Protein AF-A0ABD8AQF0-F1 (afdb_monomer_lite)

Sequence (96 aa):
MNQFHITSLYPKNKNGQTYGSAAYATSPETEPDLILATGVDGTDGYLLKKDMDGEQPKTPEEAIAIQNSRSPDGRDIPLYDKDGETVIGVLHVGGK

pLDDT: mean 88.79, std 14.07, range [36.75, 98.31]

Foldseek 3Di:
DDPPPLPPPFDAAPVRWTADDQVPAPDPVSGTQWHWDAAPVRDIATFGPVQVDDDDDPDPVSVVVVVVPADQQADWTFGAHSNVPHGDHIHGDHHD

Secondary structure (DSSP, 8-state):
-----GGGSS-B-TTS-BEE-GGG-SSGGGS-SEEEEE-TTS-EEEEEHHHH--PPPSSHHHHHHHHHHS-TT-EEEEEEPTTSS-EEEEEEES--

Organism: Paenibacillus amylolyticus (NCBI:txid1451)

Structure (mmCIF, N/CA/C/O backbone):
data_AF-A0ABD8AQF0-F1
#
_entry.id   AF-A0ABD8AQF0-F1
#
loop_
_atom_site.group_PDB
_atom_site.id
_atom_site.type_symbol
_atom_site.label_atom_id
_atom_site.label_alt_id
_atom_site.label_comp_id
_atom_site.label_asym_id
_atom_site.label_entity_id
_atom_site.label_seq_id
_atom_site.pdbx_PDB_ins_code
_atom_site.Cartn_x
_atom_site.Cartn_y
_atom_site.Cartn_z
_atom_site.occupancy
_atom_site.B_iso_or_equiv
_atom_site.auth_seq_id
_atom_site.auth_comp_id
_atom_site.auth_asym_id
_atom_site.auth_atom_id
_atom_site.pdbx_PDB_model_num
ATOM 1 N N . MET A 1 1 ? 31.966 13.719 3.732 1.00 36.75 1 MET A N 1
ATOM 2 C CA . MET A 1 1 ? 30.533 13.491 4.014 1.00 36.75 1 MET A CA 1
ATOM 3 C C . MET A 1 1 ? 29.903 13.007 2.722 1.00 36.75 1 MET A C 1
ATOM 5 O O . MET A 1 1 ? 29.734 13.805 1.810 1.00 36.75 1 MET A O 1
ATOM 9 N N . ASN A 1 2 ? 29.679 11.698 2.588 1.00 38.56 2 ASN A N 1
ATOM 10 C CA . ASN A 1 2 ? 29.046 11.149 1.392 1.00 38.56 2 ASN A CA 1
ATOM 11 C C . ASN A 1 2 ? 27.542 11.381 1.494 1.00 38.56 2 ASN A C 1
ATOM 13 O O . ASN A 1 2 ? 26.868 10.778 2.325 1.00 38.56 2 ASN A O 1
ATOM 17 N N . GLN A 1 3 ? 27.049 12.277 0.648 1.00 41.91 3 GLN A N 1
ATOM 18 C CA . GLN A 1 3 ? 25.632 12.500 0.405 1.00 41.91 3 GLN A CA 1
ATOM 19 C C . GLN A 1 3 ? 25.086 11.236 -0.280 1.00 41.91 3 GLN A C 1
ATOM 21 O O . GLN A 1 3 ? 25.175 11.097 -1.501 1.00 41.91 3 GLN A O 1
ATOM 26 N N . PHE A 1 4 ? 24.585 10.274 0.498 1.00 50.94 4 PHE A N 1
ATOM 27 C CA . PHE A 1 4 ? 23.735 9.222 -0.050 1.00 50.94 4 PHE A CA 1
ATOM 28 C C . PHE A 1 4 ? 22.490 9.914 -0.600 1.00 50.94 4 PHE A C 1
ATOM 30 O O . PHE A 1 4 ? 21.640 10.384 0.151 1.00 50.94 4 PHE A O 1
ATOM 37 N N . HIS A 1 5 ? 22.412 10.040 -1.921 1.00 50.84 5 HIS A N 1
ATOM 38 C CA . HIS A 1 5 ? 21.183 10.459 -2.566 1.00 50.84 5 HIS A CA 1
ATOM 39 C C . HIS A 1 5 ? 20.163 9.347 -2.305 1.00 50.84 5 HIS A C 1
ATOM 41 O O . HIS A 1 5 ? 20.264 8.258 -2.864 1.00 50.84 5 HIS A O 1
ATOM 47 N N . ILE A 1 6 ? 19.184 9.623 -1.446 1.00 51.19 6 ILE A N 1
ATOM 48 C CA . ILE A 1 6 ? 18.070 8.734 -1.059 1.00 51.19 6 ILE A CA 1
ATOM 49 C C . ILE A 1 6 ? 17.188 8.323 -2.264 1.00 51.19 6 ILE A C 1
ATOM 51 O O . ILE A 1 6 ? 16.199 7.616 -2.125 1.00 51.19 6 ILE A O 1
ATOM 55 N N . THR A 1 7 ? 17.565 8.731 -3.477 1.00 49.09 7 THR A N 1
ATOM 56 C CA . THR A 1 7 ? 16.923 8.459 -4.764 1.00 49.09 7 THR A CA 1
ATOM 57 C C . THR A 1 7 ? 17.206 7.067 -5.344 1.00 49.09 7 THR A C 1
ATOM 59 O O . THR A 1 7 ? 16.826 6.834 -6.485 1.00 49.09 7 THR A O 1
ATOM 62 N N . SER A 1 8 ? 17.889 6.154 -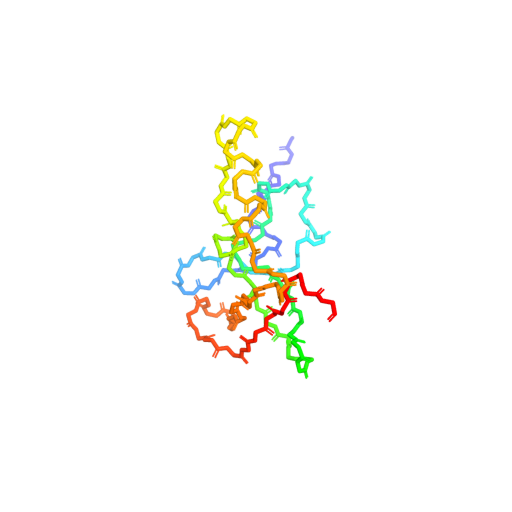4.639 1.00 61.28 8 SER A N 1
ATOM 63 C CA . SER A 1 8 ? 18.400 4.907 -5.248 1.00 61.28 8 SER A CA 1
ATOM 64 C C . SER A 1 8 ? 17.987 3.598 -4.554 1.00 61.28 8 SER A C 1
ATOM 66 O O . SER A 1 8 ? 18.710 2.609 -4.660 1.00 61.28 8 SER A O 1
ATOM 68 N N . LEU A 1 9 ? 16.852 3.561 -3.852 1.00 82.31 9 LEU A N 1
ATOM 69 C CA . LEU A 1 9 ? 16.269 2.298 -3.358 1.00 82.31 9 LEU A CA 1
ATOM 70 C C . LEU A 1 9 ? 15.059 1.855 -4.180 1.00 82.31 9 LEU A C 1
ATOM 72 O O . LEU A 1 9 ? 14.918 0.669 -4.470 1.00 82.31 9 LEU A O 1
ATOM 76 N N . TYR A 1 10 ? 14.228 2.806 -4.605 1.00 93.19 10 TYR A N 1
ATOM 77 C CA . TYR A 1 10 ? 13.001 2.513 -5.332 1.00 93.19 10 TYR A CA 1
ATOM 78 C C . TYR A 1 10 ? 13.085 2.999 -6.781 1.00 93.19 10 TYR A C 1
ATOM 80 O O . TYR A 1 10 ? 13.378 4.178 -7.012 1.00 93.19 10 TYR A O 1
ATOM 88 N N . PRO A 1 11 ? 12.823 2.132 -7.773 1.00 95.00 11 PRO A N 1
ATOM 89 C CA . PRO A 1 11 ? 12.604 2.574 -9.143 1.00 95.00 11 PRO A CA 1
ATOM 90 C C . PRO A 1 11 ? 11.389 3.508 -9.233 1.00 95.00 11 PRO A C 1
ATOM 92 O O . PRO A 1 11 ? 10.491 3.471 -8.391 1.00 95.00 11 PRO A O 1
ATOM 95 N N . LYS A 1 12 ? 11.362 4.337 -10.283 1.00 96.38 12 LYS A N 1
ATOM 96 C CA . LYS A 1 12 ? 10.240 5.229 -10.594 1.00 96.38 12 LYS A CA 1
ATOM 97 C C . LYS A 1 12 ? 9.491 4.773 -11.840 1.00 96.38 12 LYS A C 1
ATOM 99 O O . LYS A 1 12 ? 10.114 4.303 -12.792 1.00 96.38 12 LYS A O 1
ATOM 104 N N . ASN A 1 13 ? 8.171 4.916 -11.837 1.00 96.56 13 ASN A N 1
ATOM 105 C CA . ASN A 1 13 ? 7.332 4.657 -13.006 1.00 96.56 13 ASN A CA 1
ATOM 106 C C . ASN A 1 13 ? 7.242 5.886 -13.937 1.00 96.56 13 ASN A C 1
ATOM 108 O O . ASN A 1 13 ? 7.876 6.917 -13.694 1.00 96.56 13 ASN A O 1
ATOM 112 N N . LYS A 1 14 ? 6.437 5.790 -15.007 1.00 96.56 14 LYS A N 1
ATOM 113 C CA . LYS A 1 14 ? 6.231 6.870 -15.998 1.00 96.56 14 LYS A CA 1
ATOM 114 C C . LYS A 1 14 ? 5.685 8.175 -15.392 1.00 96.56 14 LYS A C 1
ATOM 116 O O . LYS A 1 14 ? 5.914 9.240 -15.954 1.00 96.56 14 LYS A O 1
ATOM 121 N N . ASN A 1 15 ? 5.015 8.086 -14.243 1.00 94.81 15 ASN A N 1
ATOM 122 C CA . ASN A 1 15 ? 4.418 9.204 -13.513 1.00 94.81 15 ASN A CA 1
ATOM 123 C C . ASN A 1 15 ? 5.359 9.768 -12.432 1.00 94.81 15 ASN A C 1
ATOM 125 O O . ASN A 1 15 ? 4.987 10.676 -11.693 1.00 94.81 15 ASN A O 1
ATOM 129 N N . GLY A 1 16 ? 6.582 9.238 -12.320 1.00 95.31 16 GLY A N 1
ATOM 130 C CA . GLY A 1 16 ? 7.566 9.655 -11.323 1.00 95.31 16 GLY A CA 1
ATOM 131 C C . GLY A 1 16 ? 7.341 9.079 -9.921 1.00 95.31 16 GLY A C 1
ATOM 132 O O . GLY A 1 16 ? 8.111 9.425 -9.022 1.00 95.31 16 GLY A O 1
ATOM 133 N N . GLN A 1 17 ? 6.351 8.197 -9.744 1.00 96.38 17 GLN A N 1
ATOM 134 C CA . GLN A 1 17 ? 6.054 7.527 -8.476 1.00 96.38 17 GLN A CA 1
ATOM 135 C C . GLN A 1 17 ? 7.090 6.441 -8.200 1.00 96.38 17 GLN A C 1
ATOM 137 O O . GLN A 1 17 ? 7.439 5.665 -9.092 1.00 96.38 17 GLN A O 1
ATOM 142 N N . THR A 1 18 ? 7.566 6.382 -6.964 1.00 96.56 18 THR A N 1
ATOM 143 C CA . THR A 1 18 ? 8.447 5.326 -6.463 1.00 96.56 18 THR A CA 1
ATOM 144 C C . THR A 1 18 ? 7.650 4.069 -6.123 1.00 96.56 18 THR A C 1
ATOM 146 O O . THR A 1 18 ? 6.557 4.172 -5.575 1.00 96.56 18 THR A O 1
ATOM 149 N N . TYR A 1 19 ? 8.181 2.882 -6.432 1.00 96.44 19 TYR A N 1
ATOM 150 C CA . TYR A 1 19 ? 7.515 1.614 -6.114 1.00 96.44 19 TYR A CA 1
ATOM 151 C C . TYR A 1 19 ? 8.460 0.585 -5.489 1.00 96.44 19 TYR A C 1
ATOM 153 O O . TYR A 1 19 ? 9.627 0.485 -5.872 1.00 96.44 19 TYR A O 1
ATOM 161 N N . GLY A 1 20 ? 7.962 -0.194 -4.524 1.00 96.25 20 GLY A N 1
ATOM 162 C CA . GLY A 1 20 ? 8.736 -1.251 -3.868 1.00 96.25 20 GLY A CA 1
ATOM 163 C C . GLY A 1 20 ? 8.215 -1.653 -2.489 1.00 96.25 20 GLY A C 1
ATOM 164 O O . GLY A 1 20 ? 7.138 -1.245 -2.067 1.00 96.25 20 GLY A O 1
ATOM 165 N N . SER A 1 21 ? 8.985 -2.481 -1.780 1.00 95.38 21 SER A N 1
ATOM 166 C CA . SER A 1 21 ? 8.647 -2.896 -0.414 1.00 95.38 21 SER A CA 1
ATOM 167 C C . SER A 1 21 ? 8.995 -1.807 0.597 1.00 95.38 21 SER A C 1
ATOM 169 O O . SER A 1 21 ? 10.146 -1.376 0.663 1.00 95.38 21 SER A O 1
ATOM 171 N N . ALA A 1 22 ? 8.031 -1.432 1.441 1.00 93.62 22 ALA A N 1
ATOM 172 C CA . ALA A 1 22 ? 8.252 -0.510 2.556 1.00 93.62 22 ALA A CA 1
ATOM 173 C C . ALA A 1 22 ? 9.227 -1.059 3.619 1.00 93.62 22 ALA A C 1
ATOM 175 O O . ALA A 1 22 ? 9.741 -0.292 4.425 1.00 93.62 22 ALA A O 1
ATOM 176 N N . ALA A 1 23 ? 9.564 -2.357 3.595 1.00 93.12 23 ALA A N 1
ATOM 177 C CA . ALA A 1 23 ? 10.530 -2.961 4.521 1.00 93.12 23 ALA A CA 1
ATOM 178 C C . ALA A 1 23 ? 11.946 -2.358 4.428 1.00 93.12 23 ALA A C 1
ATOM 180 O O . ALA A 1 23 ? 12.748 -2.532 5.344 1.00 93.12 23 ALA A O 1
ATOM 181 N N . TYR A 1 24 ? 12.262 -1.665 3.329 1.00 89.62 24 TYR A N 1
ATOM 182 C CA . TYR A 1 24 ? 13.538 -0.972 3.140 1.00 89.62 24 TYR A CA 1
ATOM 183 C C . TYR A 1 24 ? 13.489 0.517 3.516 1.00 89.62 24 TYR A C 1
ATOM 185 O O . TYR A 1 24 ? 14.516 1.194 3.446 1.00 89.62 24 TYR A O 1
ATOM 193 N N . ALA A 1 25 ? 12.323 1.045 3.897 1.00 90.69 25 ALA A N 1
ATOM 194 C CA . ALA A 1 25 ? 12.181 2.421 4.351 1.00 90.69 25 ALA A CA 1
ATOM 195 C C . ALA A 1 25 ? 12.727 2.580 5.778 1.00 90.69 25 ALA A C 1
ATOM 197 O O . ALA A 1 25 ? 12.547 1.718 6.636 1.00 90.69 25 ALA A O 1
ATOM 198 N N . THR A 1 26 ? 13.387 3.705 6.053 1.00 90.12 26 THR A N 1
ATOM 199 C CA . THR A 1 26 ? 13.919 4.025 7.391 1.00 90.12 26 THR A CA 1
ATOM 200 C C . THR A 1 26 ? 12.933 4.817 8.250 1.00 90.12 26 THR A C 1
ATOM 202 O O . THR A 1 26 ? 13.132 4.970 9.452 1.00 90.12 26 THR A O 1
ATOM 205 N N . SER A 1 27 ? 11.889 5.359 7.627 1.00 89.06 27 SER A N 1
ATOM 206 C CA . SER A 1 27 ? 10.795 6.112 8.244 1.00 89.06 27 SER A CA 1
ATOM 207 C C . SER A 1 27 ? 9.578 6.116 7.308 1.00 89.06 27 SER A C 1
ATOM 209 O O . SER A 1 27 ? 9.768 5.940 6.098 1.00 89.06 27 SER A O 1
ATOM 211 N N . PRO A 1 28 ? 8.356 6.399 7.807 1.00 87.06 28 PRO A N 1
ATOM 212 C CA . PRO A 1 28 ? 7.162 6.503 6.962 1.00 87.06 28 PRO A CA 1
ATOM 213 C C . PRO A 1 28 ? 7.313 7.503 5.808 1.00 87.06 28 PRO A C 1
ATOM 215 O O . PRO A 1 28 ? 6.773 7.308 4.727 1.00 87.06 28 PRO A O 1
ATOM 218 N N . GLU A 1 29 ? 8.088 8.572 5.990 1.00 89.00 29 GLU A N 1
ATOM 219 C CA . GLU A 1 29 ? 8.344 9.590 4.958 1.00 89.00 29 GLU A CA 1
ATOM 220 C C . GLU A 1 29 ? 9.228 9.081 3.805 1.00 89.00 29 GLU A C 1
ATOM 222 O O . GLU A 1 29 ? 9.247 9.680 2.734 1.00 89.00 29 GLU A O 1
ATOM 227 N N . THR A 1 30 ? 9.957 7.981 4.020 1.00 90.94 30 THR A N 1
ATOM 228 C CA . THR A 1 30 ? 10.865 7.364 3.034 1.00 90.94 30 THR A CA 1
ATOM 229 C C . THR A 1 30 ? 10.286 6.112 2.377 1.00 90.94 30 THR A C 1
ATOM 231 O O . THR A 1 30 ? 10.980 5.443 1.613 1.00 90.94 30 THR A O 1
ATOM 234 N N . GLU A 1 31 ? 9.031 5.774 2.672 1.00 93.12 31 GLU A N 1
ATOM 235 C CA . GLU A 1 31 ? 8.300 4.712 1.978 1.00 93.12 31 GLU A CA 1
ATOM 236 C C . GLU A 1 31 ? 8.022 5.084 0.516 1.00 93.12 31 GLU A C 1
ATOM 238 O O . GLU A 1 31 ? 7.858 6.270 0.211 1.00 93.12 31 GLU A O 1
ATOM 243 N N . PRO A 1 32 ? 7.936 4.090 -0.386 1.00 94.94 32 PRO A N 1
ATOM 244 C CA . PRO A 1 32 ? 7.574 4.350 -1.768 1.00 94.94 32 PRO A CA 1
ATOM 245 C C . PRO A 1 32 ? 6.123 4.837 -1.883 1.00 94.94 32 PRO A C 1
ATOM 247 O O . PRO A 1 32 ? 5.278 4.551 -1.036 1.00 94.94 32 PRO A O 1
ATOM 250 N N . ASP A 1 33 ? 5.821 5.541 -2.972 1.00 95.50 33 ASP A N 1
ATOM 251 C CA . ASP A 1 33 ? 4.458 5.984 -3.297 1.00 95.50 33 ASP A CA 1
ATOM 252 C C . ASP A 1 33 ? 3.519 4.790 -3.561 1.00 95.50 33 ASP A C 1
ATOM 254 O O . ASP A 1 33 ? 2.322 4.848 -3.269 1.00 95.50 33 ASP A O 1
ATOM 258 N N . LEU A 1 34 ? 4.083 3.714 -4.118 1.00 97.00 34 LEU A N 1
ATOM 259 C CA . LEU A 1 34 ? 3.452 2.437 -4.442 1.00 97.00 34 LEU A CA 1
ATOM 260 C C . LEU A 1 34 ? 4.098 1.323 -3.599 1.00 97.00 34 LEU A C 1
ATOM 262 O O . LEU A 1 34 ? 5.228 0.896 -3.860 1.00 97.00 34 LEU A O 1
ATOM 266 N N . ILE A 1 35 ? 3.388 0.855 -2.576 1.00 96.94 35 ILE A N 1
ATOM 267 C CA . ILE A 1 35 ? 3.891 -0.078 -1.562 1.00 96.94 35 ILE A CA 1
ATOM 268 C C . ILE A 1 35 ? 3.507 -1.509 -1.934 1.00 96.94 35 ILE A C 1
ATOM 270 O O . ILE A 1 35 ? 2.328 -1.818 -2.078 1.00 96.94 35 ILE A O 1
ATOM 274 N N . LEU A 1 36 ? 4.502 -2.386 -2.078 1.00 97.56 36 LEU A N 1
ATOM 275 C CA . LEU A 1 36 ? 4.301 -3.798 -2.412 1.00 97.56 36 LEU A CA 1
ATOM 276 C C . LEU A 1 36 ? 3.381 -4.484 -1.389 1.00 97.56 36 LEU A C 1
ATOM 278 O O . LEU A 1 36 ? 3.631 -4.409 -0.184 1.00 97.56 36 LEU A O 1
ATOM 282 N N . ALA A 1 37 ? 2.366 -5.190 -1.881 1.00 97.31 37 ALA A N 1
ATOM 283 C CA . ALA A 1 37 ? 1.440 -5.990 -1.092 1.00 97.31 37 ALA A CA 1
ATOM 284 C C . ALA A 1 37 ? 0.927 -7.192 -1.899 1.00 97.31 37 ALA A C 1
ATOM 286 O O . ALA A 1 37 ? 1.004 -7.210 -3.127 1.00 97.31 37 ALA A O 1
ATOM 287 N N . THR A 1 38 ? 0.359 -8.166 -1.194 1.00 97.75 38 THR A N 1
ATOM 288 C CA . THR A 1 38 ? -0.238 -9.368 -1.786 1.00 97.75 38 THR A CA 1
ATOM 289 C C . THR A 1 38 ? -1.749 -9.342 -1.571 1.00 97.75 38 THR A C 1
ATOM 291 O O . THR A 1 38 ? -2.217 -9.115 -0.453 1.00 97.75 38 THR A O 1
ATOM 294 N N . GLY A 1 39 ? -2.508 -9.543 -2.645 1.00 97.12 39 GLY A N 1
ATOM 295 C CA . GLY A 1 39 ? -3.966 -9.502 -2.661 1.00 97.12 39 GLY A CA 1
ATOM 296 C C . GLY A 1 39 ? -4.634 -10.738 -2.084 1.00 97.12 39 GLY A C 1
ATOM 297 O O . GLY A 1 39 ? -3.989 -11.731 -1.748 1.00 97.12 39 GLY A O 1
ATOM 298 N N . VAL A 1 40 ? -5.964 -10.680 -2.004 1.00 97.06 40 VAL A N 1
ATOM 299 C CA . VAL A 1 40 ? -6.805 -11.769 -1.468 1.00 97.06 40 VAL A CA 1
ATOM 300 C C . VAL A 1 40 ? -6.676 -13.084 -2.244 1.00 97.06 40 VAL A C 1
ATOM 302 O O . VAL A 1 40 ? -6.933 -14.154 -1.700 1.00 97.06 40 VAL A O 1
ATOM 305 N N . ASP A 1 41 ? -6.274 -13.008 -3.508 1.00 96.81 41 ASP A N 1
ATOM 306 C CA . ASP A 1 41 ? -6.072 -14.130 -4.423 1.00 96.81 41 ASP A CA 1
ATOM 307 C C . ASP A 1 41 ? -4.595 -14.550 -4.550 1.00 96.81 41 ASP A C 1
ATOM 309 O O . ASP A 1 41 ? -4.272 -15.439 -5.338 1.00 96.81 41 ASP A O 1
ATOM 313 N N . GLY A 1 42 ? -3.694 -13.934 -3.776 1.00 97.12 42 GLY A N 1
ATOM 314 C CA . GLY A 1 42 ? -2.251 -14.158 -3.868 1.00 97.12 42 GLY A CA 1
ATOM 315 C C . GLY A 1 42 ? -1.553 -13.344 -4.962 1.00 97.12 42 GLY A C 1
ATOM 316 O O . GLY A 1 42 ? -0.355 -13.530 -5.165 1.00 97.12 42 GLY A O 1
ATOM 317 N N . THR A 1 43 ? -2.263 -12.450 -5.660 1.00 97.81 43 THR A N 1
ATOM 318 C CA . THR A 1 43 ? -1.666 -11.547 -6.653 1.00 97.81 43 THR A CA 1
ATOM 319 C C . THR A 1 43 ? -0.788 -10.507 -5.967 1.00 97.81 43 THR A C 1
ATOM 321 O O . THR A 1 43 ? -1.264 -9.734 -5.136 1.00 97.81 43 THR A O 1
ATOM 324 N N . ASP A 1 44 ? 0.488 -10.446 -6.342 1.00 98.19 44 ASP A N 1
ATOM 325 C CA . ASP A 1 44 ? 1.373 -9.367 -5.909 1.00 98.19 44 ASP A CA 1
ATOM 326 C C . ASP A 1 44 ? 1.117 -8.104 -6.737 1.00 98.19 44 ASP A C 1
ATOM 328 O O . ASP A 1 44 ? 1.082 -8.132 -7.969 1.00 98.19 44 ASP A O 1
ATOM 332 N N . GLY A 1 45 ? 0.973 -6.981 -6.042 1.00 98.12 45 GLY A N 1
ATOM 333 C CA . GLY A 1 45 ? 0.772 -5.665 -6.631 1.00 98.12 45 GLY A CA 1
ATOM 334 C C . GLY A 1 45 ? 1.208 -4.560 -5.682 1.00 98.12 45 GLY A C 1
ATOM 335 O O . GLY A 1 45 ? 1.919 -4.795 -4.705 1.00 98.12 45 GLY A O 1
ATOM 336 N N . TYR A 1 46 ? 0.785 -3.334 -5.962 1.00 98.19 46 TYR A N 1
ATOM 337 C CA . TYR A 1 46 ? 1.170 -2.170 -5.177 1.00 98.19 46 TYR A CA 1
ATOM 338 C C . TYR A 1 46 ? -0.048 -1.421 -4.649 1.00 98.19 46 TYR A C 1
ATOM 340 O O . TYR A 1 46 ? -0.948 -1.064 -5.404 1.00 98.19 46 TYR A O 1
ATOM 348 N N . LEU A 1 47 ? -0.052 -1.133 -3.352 1.00 97.25 47 LEU A N 1
ATOM 349 C CA . LEU A 1 47 ? -0.982 -0.200 -2.733 1.00 97.25 47 LEU A CA 1
ATOM 350 C C . LEU A 1 47 ? -0.488 1.217 -2.977 1.00 97.25 47 LEU A C 1
ATOM 352 O O . LEU A 1 47 ? 0.672 1.543 -2.724 1.00 97.25 47 LEU A O 1
ATOM 356 N N . LEU A 1 48 ? -1.381 2.084 -3.423 1.00 95.38 48 LEU A N 1
ATOM 357 C CA . LEU A 1 48 ? -1.084 3.500 -3.515 1.00 95.38 48 LEU A CA 1
ATOM 358 C C . LEU A 1 48 ? -1.180 4.107 -2.113 1.00 95.38 48 LEU A C 1
ATOM 360 O O . LEU A 1 48 ? -2.220 4.009 -1.468 1.00 95.38 48 LEU A O 1
ATOM 364 N N . LYS A 1 49 ? -0.105 4.736 -1.629 1.00 90.25 49 LYS A N 1
ATOM 365 C CA . LYS A 1 49 ? 0.002 5.193 -0.232 1.00 90.25 49 LYS A CA 1
ATOM 366 C C . LYS A 1 49 ? -1.189 6.044 0.227 1.00 90.25 49 LYS A C 1
ATOM 368 O O . LYS A 1 49 ? -1.743 5.815 1.296 1.00 90.25 49 LYS A O 1
ATOM 373 N N . LYS A 1 50 ? -1.655 6.962 -0.625 1.00 85.94 50 LYS A N 1
ATOM 374 C CA . LYS A 1 50 ? -2.835 7.803 -0.348 1.00 85.94 50 LYS A CA 1
ATOM 375 C C . LYS A 1 50 ? -4.156 7.029 -0.220 1.00 85.94 50 LYS A C 1
ATOM 377 O O . LYS A 1 50 ? -5.085 7.554 0.376 1.00 85.94 50 LYS A O 1
ATOM 382 N N . ASP A 1 51 ? -4.250 5.822 -0.777 1.00 87.69 51 ASP A N 1
ATOM 383 C CA . ASP A 1 51 ? -5.442 4.971 -0.678 1.00 87.69 51 ASP A CA 1
ATOM 384 C C . ASP A 1 51 ? -5.420 4.163 0.638 1.00 87.69 51 ASP A C 1
ATOM 386 O O . ASP A 1 51 ? -6.454 3.684 1.111 1.00 87.69 51 ASP A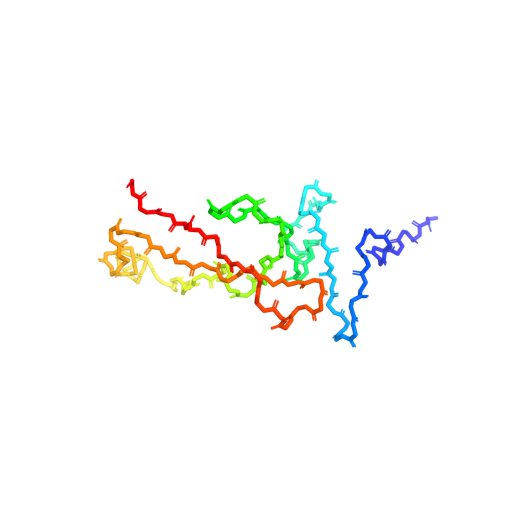 O 1
ATOM 390 N N . MET A 1 52 ? -4.242 4.035 1.266 1.00 82.44 52 MET A N 1
ATOM 391 C CA . MET A 1 52 ? -4.080 3.393 2.572 1.00 82.44 52 MET A CA 1
ATOM 392 C C . MET A 1 52 ? -4.522 4.312 3.710 1.00 82.44 52 MET A C 1
ATOM 394 O O . MET A 1 52 ? -5.188 3.857 4.646 1.00 82.44 52 MET A O 1
ATOM 398 N N . ASP A 1 53 ? -4.204 5.601 3.620 1.00 74.38 53 ASP A N 1
ATOM 399 C CA . ASP A 1 53 ? -4.609 6.587 4.614 1.00 74.38 53 ASP A CA 1
ATOM 400 C C . ASP A 1 53 ? -6.124 6.837 4.525 1.00 74.38 53 ASP A C 1
ATOM 402 O O . ASP A 1 53 ? -6.639 7.437 3.586 1.00 74.38 53 ASP A O 1
ATOM 406 N N . GLY A 1 54 ? -6.871 6.327 5.510 1.00 73.12 54 GLY A N 1
ATOM 407 C CA . GLY A 1 54 ? -8.275 6.704 5.697 1.00 73.12 54 GLY A CA 1
ATOM 408 C C . GLY A 1 54 ? -8.413 8.146 6.194 1.00 73.12 54 GLY A C 1
ATOM 409 O O . GLY A 1 54 ? -7.420 8.834 6.430 1.00 73.12 54 GLY A O 1
ATOM 410 N N . GLU A 1 55 ? -9.652 8.594 6.413 1.00 79.00 55 GLU A N 1
ATOM 411 C CA . GLU A 1 55 ? -9.895 9.883 7.066 1.00 79.00 55 GLU A CA 1
ATOM 412 C C . GLU A 1 55 ? -9.148 9.950 8.407 1.00 79.00 55 GLU A C 1
ATOM 414 O O . GLU A 1 55 ? -9.322 9.095 9.281 1.00 79.00 55 GLU A O 1
ATOM 419 N N . GLN A 1 56 ? -8.285 10.958 8.545 1.00 85.50 56 GLN A N 1
ATOM 420 C CA . GLN A 1 56 ? -7.526 11.201 9.766 1.00 85.50 56 GLN A CA 1
ATOM 421 C C . GLN A 1 56 ? -8.350 12.105 10.691 1.00 85.50 56 GLN A C 1
ATOM 423 O O . GLN A 1 56 ? -8.694 13.222 10.285 1.00 85.50 56 GLN A O 1
ATOM 428 N N . PRO A 1 57 ? -8.669 11.664 11.920 1.00 90.81 57 PRO A N 1
ATOM 429 C CA . PRO A 1 57 ? -9.417 12.486 12.861 1.00 90.81 57 PRO A CA 1
ATOM 430 C C . PRO A 1 57 ? -8.597 13.697 13.308 1.00 90.81 57 PRO A C 1
ATOM 432 O O . PRO A 1 57 ? -7.400 13.585 13.574 1.00 90.81 57 PRO A O 1
ATOM 435 N N . LYS A 1 58 ? -9.251 14.850 13.460 1.00 94.06 58 LYS A N 1
ATOM 436 C CA . LYS A 1 58 ? -8.636 16.069 14.011 1.00 94.06 58 LYS A CA 1
ATOM 437 C C . LYS A 1 58 ? -8.890 16.218 15.506 1.00 94.06 58 LYS A C 1
ATOM 439 O O . LYS A 1 58 ? -8.172 16.964 16.171 1.00 94.06 58 LYS A O 1
ATOM 444 N N . THR A 1 59 ? -9.889 15.512 16.037 1.00 96.81 59 THR A N 1
ATOM 445 C CA . THR A 1 59 ? -10.219 15.491 17.467 1.00 96.81 59 THR A CA 1
ATOM 446 C C . THR A 1 59 ? -10.486 14.064 17.965 1.00 96.81 59 THR A C 1
ATOM 448 O O . THR A 1 59 ? -10.790 13.174 17.163 1.00 96.81 59 THR A O 1
ATOM 451 N N . PRO A 1 60 ? -10.399 13.811 19.286 1.00 95.56 60 PRO A N 1
ATOM 452 C CA . PRO A 1 60 ? -10.779 12.522 19.863 1.00 95.56 60 PRO A CA 1
ATOM 453 C C . PRO A 1 60 ? -12.223 12.106 19.539 1.00 95.56 60 PRO A C 1
ATOM 455 O O . PRO A 1 60 ? -12.491 10.930 19.305 1.00 95.56 60 PRO A O 1
ATOM 458 N N . GLU A 1 61 ? -13.155 13.058 19.487 1.00 96.56 61 GLU A N 1
ATOM 459 C CA . GLU A 1 61 ? -14.561 12.804 19.162 1.00 96.56 61 GLU A CA 1
ATOM 460 C C . GLU A 1 61 ? -14.724 12.355 17.705 1.00 96.56 61 GLU A C 1
ATOM 462 O O . GLU A 1 61 ? -15.441 11.389 17.436 1.00 96.56 61 GLU A O 1
ATOM 467 N N . GLU A 1 62 ? -14.014 12.999 16.772 1.00 94.56 62 GLU A N 1
ATOM 468 C CA . GLU A 1 62 ? -13.971 12.564 15.372 1.00 94.56 62 GLU A CA 1
ATOM 469 C C . GLU A 1 62 ? -13.362 11.164 15.240 1.00 94.56 62 GLU A C 1
ATOM 471 O O . GLU A 1 62 ? -13.860 10.352 14.464 1.00 94.56 62 GLU A O 1
ATOM 476 N N . ALA A 1 63 ? -12.338 10.835 16.036 1.00 91.94 63 ALA A N 1
ATOM 477 C CA . ALA A 1 63 ? -11.727 9.506 16.019 1.00 91.94 63 ALA A CA 1
ATOM 478 C C . ALA A 1 63 ? -12.732 8.407 16.397 1.00 91.94 63 ALA A C 1
ATOM 480 O O . ALA A 1 63 ? -12.783 7.361 15.747 1.00 91.94 63 ALA A O 1
ATOM 481 N N . ILE A 1 64 ? -13.569 8.657 17.410 1.00 93.06 64 ILE A N 1
ATOM 48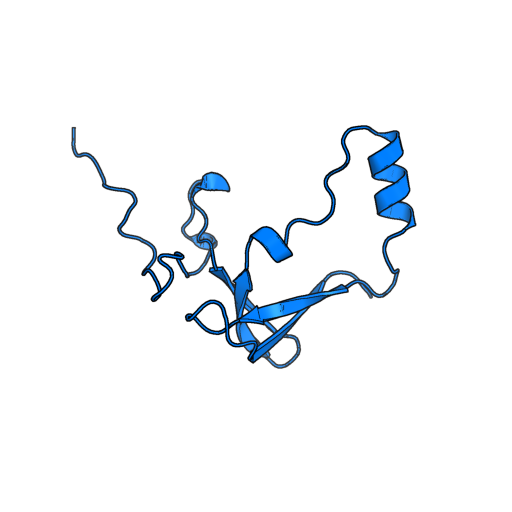2 C CA . ILE A 1 64 ? -14.641 7.739 17.820 1.00 93.06 64 ILE A CA 1
ATOM 483 C C . ILE A 1 64 ? -15.705 7.631 16.722 1.00 93.06 64 ILE A C 1
ATOM 485 O O . ILE A 1 64 ? -16.148 6.527 16.406 1.00 93.06 64 ILE A O 1
ATOM 489 N N . ALA A 1 65 ? -16.106 8.755 16.122 1.00 92.69 65 ALA A N 1
ATOM 490 C CA . ALA A 1 65 ? -17.098 8.763 15.050 1.00 92.69 65 ALA A CA 1
ATOM 491 C C . ALA A 1 65 ? -16.623 7.967 13.822 1.00 92.69 65 ALA A C 1
ATOM 493 O O . ALA A 1 65 ? -17.369 7.123 13.328 1.00 92.69 65 ALA A O 1
ATOM 494 N N . ILE A 1 66 ? -15.374 8.170 13.388 1.00 89.25 66 ILE A N 1
ATOM 495 C CA . ILE A 1 66 ? -14.748 7.421 12.288 1.00 89.25 66 ILE A CA 1
ATOM 496 C C . ILE A 1 66 ? -14.652 5.934 12.635 1.00 89.25 66 ILE A C 1
ATOM 498 O O . ILE A 1 66 ? -14.948 5.081 11.805 1.00 89.25 66 ILE A O 1
ATOM 502 N N . GLN A 1 67 ? -14.261 5.591 13.864 1.00 88.19 67 GLN A N 1
ATOM 503 C CA . GLN A 1 67 ? -14.172 4.190 14.271 1.00 88.19 67 GLN A CA 1
ATOM 504 C C . GLN A 1 67 ? -15.545 3.499 14.267 1.00 88.19 67 GLN A C 1
ATOM 506 O O . GLN A 1 67 ? -15.635 2.347 13.853 1.00 88.19 67 GLN A O 1
ATOM 511 N N . ASN A 1 68 ? -16.602 4.196 14.691 1.00 89.94 68 ASN A N 1
ATOM 512 C CA . ASN A 1 68 ? -17.965 3.661 14.734 1.00 89.94 68 ASN A CA 1
ATOM 513 C C . ASN A 1 68 ? -18.641 3.596 13.355 1.00 89.94 68 ASN A C 1
ATOM 515 O O . ASN A 1 68 ? -19.579 2.820 13.186 1.00 89.94 68 ASN A O 1
ATOM 519 N N . SER A 1 69 ? -18.209 4.413 12.388 1.00 87.12 69 SER A N 1
ATOM 520 C CA . SER A 1 69 ? -18.754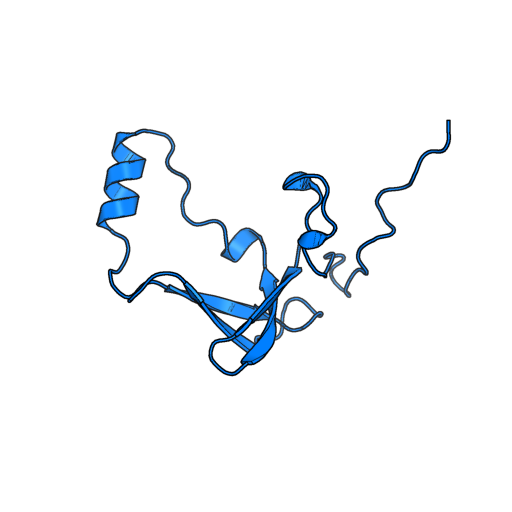 4.410 11.024 1.00 87.12 69 SER A CA 1
ATOM 521 C C . SER A 1 69 ? -18.093 3.380 10.106 1.00 87.12 69 SER A C 1
ATOM 523 O O . SER A 1 69 ? -18.635 3.079 9.041 1.00 87.12 69 SER A O 1
ATOM 525 N N . ARG A 1 70 ? -16.934 2.831 10.495 1.00 86.56 70 ARG A N 1
ATOM 526 C CA . ARG A 1 70 ? -16.252 1.776 9.737 1.00 86.56 70 ARG A CA 1
ATOM 527 C C . ARG A 1 70 ? -17.139 0.541 9.620 1.00 86.56 70 ARG A C 1
ATOM 529 O O . ARG A 1 70 ? -17.723 0.083 10.600 1.00 86.56 70 ARG A O 1
ATOM 536 N N . SER A 1 71 ? -17.187 -0.018 8.413 1.00 87.50 71 SER A N 1
ATOM 537 C CA . SER A 1 71 ? -17.866 -1.289 8.170 1.00 87.50 71 SER A CA 1
ATOM 538 C C . SER A 1 71 ? -17.251 -2.392 9.043 1.00 87.50 71 SER A C 1
ATOM 540 O O . SER A 1 71 ? -16.018 -2.496 9.094 1.00 87.50 71 SER A O 1
ATOM 542 N N . PRO A 1 72 ? -18.067 -3.235 9.706 1.00 87.88 72 PRO A N 1
ATOM 543 C CA . PRO A 1 72 ? -17.559 -4.389 10.444 1.00 87.88 72 PRO A CA 1
ATOM 544 C C . PRO A 1 72 ? -16.860 -5.394 9.522 1.00 87.88 72 PRO A C 1
ATOM 546 O O . PRO A 1 72 ? -15.956 -6.091 9.971 1.00 87.88 72 PRO A O 1
ATOM 549 N N . ASP A 1 73 ? -17.231 -5.409 8.240 1.00 90.75 73 ASP A N 1
ATOM 550 C CA . ASP A 1 73 ? -16.663 -6.280 7.212 1.00 90.75 73 ASP A CA 1
ATOM 551 C C . ASP A 1 73 ? -15.355 -5.730 6.627 1.00 90.75 73 ASP A C 1
ATOM 553 O O . ASP A 1 73 ? -14.850 -6.271 5.658 1.00 90.75 73 ASP A O 1
ATOM 557 N N . GLY A 1 74 ? -14.799 -4.643 7.172 1.00 90.75 74 GLY A N 1
ATOM 558 C CA . GLY A 1 74 ? -13.572 -4.050 6.644 1.00 90.75 74 GLY A CA 1
ATOM 559 C C . GLY A 1 74 ? -13.785 -3.268 5.347 1.00 90.75 74 GLY A C 1
ATOM 560 O O . GLY A 1 74 ? -14.864 -2.731 5.085 1.00 90.75 74 GLY A O 1
ATOM 561 N N . ARG A 1 75 ? -12.715 -3.126 4.563 1.00 90.19 75 ARG A N 1
ATOM 562 C CA . ARG A 1 75 ? -12.721 -2.441 3.265 1.00 90.19 75 ARG A CA 1
ATOM 563 C C . ARG A 1 75 ? -11.711 -3.062 2.310 1.00 90.19 75 ARG A C 1
ATOM 565 O O . ARG A 1 75 ? -10.671 -3.559 2.740 1.00 90.19 75 ARG A O 1
ATOM 572 N N . ASP A 1 76 ? -11.981 -2.911 1.022 1.00 93.81 76 ASP A N 1
ATOM 573 C CA . ASP A 1 76 ? -11.049 -3.281 -0.037 1.00 93.81 76 ASP A CA 1
ATOM 574 C C . ASP A 1 76 ? -10.203 -2.076 -0.452 1.00 93.81 76 ASP A C 1
ATOM 576 O O . ASP A 1 76 ? -10.704 -0.956 -0.590 1.00 93.81 76 ASP A O 1
ATOM 580 N N . ILE A 1 77 ? -8.911 -2.316 -0.655 1.00 94.88 77 ILE A N 1
ATOM 581 C CA . ILE A 1 77 ? -7.953 -1.355 -1.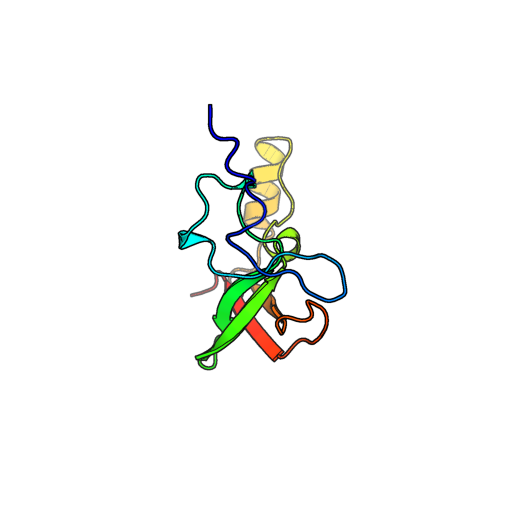196 1.00 94.88 77 ILE A CA 1
ATOM 582 C C . ILE A 1 77 ? -7.469 -1.899 -2.547 1.00 94.88 77 ILE A C 1
ATOM 584 O O . ILE A 1 77 ? -7.046 -3.058 -2.607 1.00 94.88 77 ILE A O 1
ATOM 588 N N . PRO A 1 78 ? -7.528 -1.116 -3.639 1.00 96.94 78 PRO A N 1
ATOM 589 C CA . PRO A 1 78 ? -7.066 -1.573 -4.944 1.00 96.94 78 PRO A CA 1
ATOM 590 C C . PRO A 1 78 ? -5.563 -1.873 -4.931 1.00 96.94 78 PRO A C 1
ATOM 592 O O . PRO A 1 78 ? -4.765 -1.111 -4.383 1.00 96.94 78 PRO A O 1
ATOM 595 N N . LEU A 1 79 ? -5.184 -2.975 -5.578 1.00 98.12 79 LEU A N 1
ATOM 596 C CA . LEU A 1 79 ? -3.802 -3.268 -5.942 1.00 98.12 79 LEU A CA 1
ATOM 597 C C . LEU A 1 79 ? -3.562 -2.819 -7.373 1.00 98.12 79 LEU A C 1
ATOM 599 O O . LEU A 1 79 ? -4.265 -3.248 -8.289 1.00 98.12 79 LEU A O 1
ATOM 603 N N . TYR A 1 80 ? -2.553 -1.980 -7.556 1.00 98.31 80 TYR A N 1
ATOM 604 C CA . TYR A 1 80 ? -2.123 -1.486 -8.854 1.00 98.31 80 TYR A CA 1
ATOM 605 C C . TYR A 1 80 ? -0.904 -2.267 -9.363 1.00 98.31 80 TYR A C 1
ATOM 607 O O . TYR A 1 80 ? -0.109 -2.783 -8.575 1.00 98.31 80 TYR A O 1
ATOM 615 N N . ASP A 1 81 ? -0.718 -2.323 -10.680 1.00 98.25 81 ASP A N 1
ATOM 616 C CA . ASP A 1 81 ? 0.569 -2.672 -11.285 1.00 98.25 81 ASP A CA 1
ATOM 617 C C . ASP A 1 81 ? 1.603 -1.558 -10.998 1.00 98.25 81 ASP A C 1
ATOM 619 O O . ASP A 1 81 ? 1.283 -0.467 -10.516 1.00 98.25 81 ASP A O 1
ATOM 623 N N . LYS A 1 82 ? 2.876 -1.795 -11.324 1.00 97.44 82 LYS A N 1
ATOM 624 C CA . LYS A 1 82 ? 3.984 -0.840 -11.151 1.00 97.44 82 LYS A CA 1
ATOM 625 C C . LYS A 1 82 ? 3.782 0.487 -11.894 1.00 97.44 82 LYS A C 1
ATOM 627 O O . LYS A 1 82 ? 4.507 1.448 -11.640 1.00 97.44 82 LYS A O 1
ATOM 632 N N . ASP A 1 83 ? 2.849 0.552 -12.845 1.00 97.44 83 ASP A N 1
ATOM 633 C CA . ASP A 1 83 ? 2.491 1.791 -13.540 1.00 97.44 83 ASP A CA 1
ATOM 634 C C . ASP A 1 83 ? 1.681 2.769 -12.669 1.00 97.44 83 ASP A C 1
ATOM 636 O O . ASP A 1 83 ? 1.602 3.945 -13.022 1.00 97.44 83 ASP A O 1
ATOM 640 N N . GLY A 1 84 ? 1.160 2.311 -11.522 1.00 96.62 84 GLY A N 1
ATOM 641 C CA . GLY A 1 84 ? 0.376 3.104 -10.575 1.00 96.62 84 GLY A CA 1
ATOM 642 C C . GLY A 1 84 ? -1.025 3.485 -11.058 1.00 96.62 84 GLY A C 1
ATOM 643 O O . GLY A 1 84 ? -1.652 4.348 -10.447 1.00 96.62 84 GLY A O 1
ATOM 644 N N . GLU A 1 85 ? -1.499 2.886 -12.153 1.00 96.75 85 GLU A N 1
ATOM 645 C CA . GLU A 1 85 ? -2.776 3.207 -12.805 1.00 96.75 85 GLU A CA 1
ATOM 646 C C . GLU A 1 85 ? -3.628 1.956 -13.043 1.00 96.75 85 GLU A C 1
ATOM 648 O O . GLU A 1 85 ? -4.840 1.981 -12.829 1.00 96.75 85 GLU A O 1
ATOM 653 N N . THR A 1 86 ? -3.010 0.855 -13.472 1.00 98.12 86 THR A N 1
ATOM 654 C CA . THR A 1 86 ? -3.715 -0.380 -13.818 1.00 98.12 86 THR A CA 1
ATOM 655 C C . THR A 1 86 ? -4.066 -1.152 -12.553 1.00 98.12 86 THR A C 1
ATOM 657 O O . THR A 1 86 ? -3.175 -1.641 -11.868 1.00 98.12 86 THR A O 1
ATOM 660 N N . VAL A 1 87 ? -5.357 -1.301 -12.249 1.00 98.25 87 VAL A N 1
ATOM 661 C CA . VAL A 1 87 ? -5.825 -2.132 -11.127 1.00 98.25 87 VAL A CA 1
ATOM 662 C C . VAL A 1 87 ? -5.757 -3.609 -11.518 1.00 98.25 87 VAL A C 1
ATOM 664 O O . VAL A 1 87 ? -6.353 -4.015 -12.514 1.00 98.25 87 VAL A O 1
ATOM 667 N N . ILE A 1 88 ? -5.043 -4.406 -10.724 1.00 98.25 88 ILE A N 1
ATOM 668 C CA . ILE A 1 88 ? -4.776 -5.834 -10.966 1.00 98.25 88 ILE A CA 1
ATOM 669 C C . ILE A 1 88 ? -5.317 -6.753 -9.868 1.00 98.25 88 ILE A C 1
ATOM 671 O O . ILE A 1 88 ? -5.274 -7.969 -10.015 1.00 98.25 88 ILE A O 1
ATOM 675 N N . GLY A 1 89 ? -5.838 -6.194 -8.778 1.00 97.81 89 GLY A N 1
ATOM 676 C CA . GLY A 1 89 ? -6.393 -6.974 -7.681 1.00 97.81 89 GLY A CA 1
ATOM 677 C C . GLY A 1 89 ? -6.888 -6.096 -6.544 1.00 97.81 89 GLY A C 1
ATOM 678 O O . GLY A 1 89 ? -7.007 -4.876 -6.682 1.00 97.81 89 GLY A O 1
ATOM 679 N N . VAL A 1 90 ? -7.159 -6.728 -5.407 1.00 97.25 90 VAL A N 1
ATOM 680 C CA . VAL A 1 90 ? -7.584 -6.048 -4.182 1.00 97.25 90 VAL A CA 1
ATOM 681 C C . VAL A 1 90 ? -6.906 -6.658 -2.961 1.00 97.25 90 VAL A C 1
ATOM 683 O O . VAL A 1 90 ? -6.710 -7.873 -2.875 1.00 97.25 90 VAL A O 1
ATOM 686 N N . LEU A 1 91 ? -6.578 -5.802 -2.001 1.00 95.56 91 LEU A N 1
ATOM 687 C CA . LEU A 1 91 ? -6.243 -6.178 -0.638 1.00 95.56 91 LEU A CA 1
ATOM 688 C C . LEU A 1 91 ? -7.458 -5.910 0.250 1.00 95.56 91 LEU A C 1
ATOM 690 O O . LEU A 1 91 ? -7.963 -4.791 0.279 1.00 95.56 91 LEU A O 1
ATOM 694 N N . HIS A 1 92 ? -7.875 -6.908 1.019 1.00 94.19 92 HIS A N 1
ATOM 695 C CA . HIS A 1 92 ? -8.907 -6.736 2.033 1.00 94.19 92 HIS A CA 1
ATOM 696 C C . HIS A 1 92 ? -8.272 -6.374 3.381 1.00 94.19 92 HIS A C 1
ATOM 698 O O . HIS A 1 92 ? -7.353 -7.060 3.836 1.00 94.19 92 HIS A O 1
ATOM 704 N N . VAL A 1 93 ? -8.741 -5.300 4.023 1.00 89.81 93 VAL A N 1
ATOM 705 C CA . VAL A 1 93 ? -8.266 -4.870 5.347 1.00 89.81 93 VAL A CA 1
ATOM 706 C C . VAL A 1 93 ? -9.421 -4.691 6.327 1.00 89.81 93 VAL A C 1
ATOM 708 O O . VAL A 1 93 ? -10.436 -4.070 6.016 1.00 89.81 93 VAL A O 1
ATOM 711 N N . GLY A 1 94 ? -9.237 -5.170 7.558 1.00 86.56 94 GLY A N 1
ATOM 712 C CA . GLY A 1 94 ? -10.343 -5.287 8.510 1.00 86.56 94 GLY A CA 1
ATOM 713 C C . GLY A 1 94 ? -11.239 -6.475 8.162 1.00 86.56 94 GLY A C 1
ATOM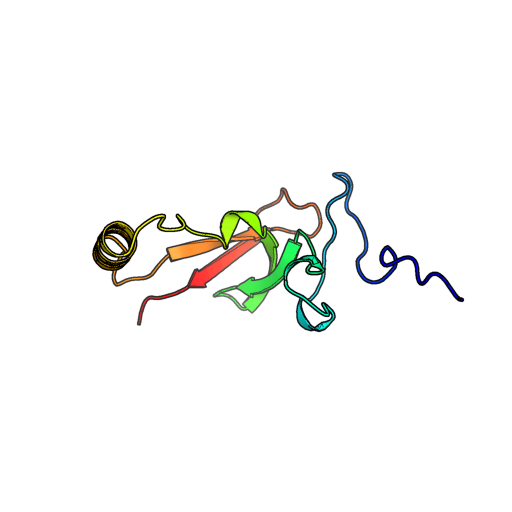 714 O O . GLY A 1 94 ? -10.813 -7.352 7.418 1.00 86.56 94 GLY A O 1
ATOM 715 N N . GLY A 1 95 ? -12.444 -6.524 8.731 1.00 80.69 95 GLY A N 1
ATOM 716 C CA . GLY A 1 95 ? -13.291 -7.711 8.611 1.00 80.69 95 GLY A CA 1
ATOM 717 C C . GLY A 1 95 ? -12.756 -8.879 9.444 1.00 80.69 95 GLY A C 1
ATOM 718 O O . GLY A 1 95 ? -11.633 -8.840 9.952 1.00 80.69 95 GLY A O 1
ATOM 719 N N . LYS A 1 96 ? -13.582 -9.899 9.661 1.00 58.25 96 LYS A N 1
ATOM 720 C CA . LYS A 1 96 ? -13.215 -11.113 10.397 1.00 58.25 96 LYS A CA 1
ATOM 721 C C . LYS A 1 96 ? -13.365 -12.331 9.504 1.00 58.25 96 LYS A C 1
ATOM 723 O O . LYS A 1 96 ? -14.377 -12.373 8.776 1.00 58.25 96 LYS A O 1
#

Radius of gyration: 15.88 Å; chains: 1; bounding box: 49×30×36 Å